Protein AF-A0A3B5Z1C9-F1 (afdb_monomer_lite)

Organism: Triticum aestivum (NCBI:txid4565)

Foldseek 3Di:
DDDDDDDDDDDDDDDDDDDDDDDDDDDDDDDDDDDDPDPPPPPPPPPPCPPLDPVVQLVVQVVCVVVVNHDPVSSVLSVVLSPAAAQAAEEEQACQQNPVVVSNLVRHDDPPLHHAYEYEHLDPVSLVNNLVVCVPVDDPSSVVSYDYDNDHSVCVVVPDDPPHDYDYD

InterPro domains:
  IPR010719 Methyltransferase MnmM-like [PTHR35276] (40-167)
  IPR029063 S-adenosyl-L-methionine-dependent methyltransferase superfamily [G3DSA:3.40.50.150] (66-168)
  IPR029063 S-adenosyl-L-methionine-dependent methyltransferase superfamily [SSF53335] (84-136)

Secondary structure (DSSP, 8-state):
-PPPP--PPP---------PPP--------PPPPP----------TT----S--HHHHHHHHHHHHTTSS-HHHHHHHHHHTT--TT-EEEES--TTSHHHHHHHHHH--SSS---EEEEES-HHHHHHHHHHHHHHS-HHHHHTEEEEES-GGGGGGTS-TTS-EEE-

Radius of gyration: 28.14 Å; chains: 1; bounding box: 65×80×55 Å

Sequence (169 aa):
MPPPSLLRPPLSRLLRRSQTPSPLRRTPSFTPSPPLVQPKRRHLSAAQLADPLSAAGVEEAVVGFVTGKRKATEVAHAVWGSIVQKGDTVVDATCGNGNDTLALLKMVADESVRGPVYGLDIQDSAIDSTSAFLKMAVDSHERELVKLFCICDSRMEDIIPKDSPVRRR

pLDDT: mean 76.65, std 22.15, range [34.41, 98.44]

Structure (mmCIF, N/CA/C/O backbone):
data_AF-A0A3B5Z1C9-F1
#
_entry.id   AF-A0A3B5Z1C9-F1
#
loop_
_atom_site.group_PDB
_atom_site.id
_atom_site.type_symbol
_atom_site.label_atom_id
_atom_site.label_alt_id
_atom_site.label_comp_id
_atom_site.label_asym_id
_atom_site.label_entity_id
_atom_site.label_seq_id
_atom_site.pdbx_PDB_ins_code
_atom_site.Cartn_x
_atom_site.Cartn_y
_atom_site.Cartn_z
_atom_site.occupancy
_atom_site.B_iso_or_equiv
_atom_site.auth_seq_id
_atom_site.auth_comp_id
_atom_site.auth_asym_id
_atom_site.auth_atom_id
_atom_site.pdbx_PDB_model_num
ATOM 1 N N . MET A 1 1 ? 43.578 -12.326 -36.094 1.00 48.34 1 MET A N 1
ATOM 2 C CA . MET A 1 1 ? 43.074 -13.682 -35.789 1.00 48.34 1 MET A CA 1
ATOM 3 C C . MET A 1 1 ? 41.577 -13.589 -35.534 1.00 48.34 1 MET A C 1
ATOM 5 O O . MET A 1 1 ? 41.210 -12.792 -34.680 1.00 48.34 1 MET A O 1
ATOM 9 N N . PRO A 1 2 ? 40.718 -14.299 -36.283 1.00 59.12 2 PRO A N 1
ATOM 10 C CA . PRO A 1 2 ? 39.291 -14.372 -35.973 1.00 59.12 2 PRO A CA 1
ATOM 11 C C . PRO A 1 2 ? 39.032 -15.418 -34.867 1.00 59.12 2 PRO A C 1
ATOM 13 O O . PRO A 1 2 ? 39.833 -16.345 -34.723 1.00 59.12 2 PRO A O 1
ATOM 16 N N . PRO A 1 3 ? 37.944 -15.304 -34.083 1.00 64.88 3 PRO A N 1
ATOM 17 C CA . PRO A 1 3 ? 37.565 -16.330 -33.114 1.00 64.88 3 PRO A CA 1
ATOM 18 C C . PRO A 1 3 ? 36.970 -17.564 -33.823 1.00 64.88 3 PRO A C 1
ATOM 20 O O . PRO A 1 3 ? 36.301 -17.412 -34.851 1.00 64.88 3 PRO A O 1
ATOM 23 N N . PRO A 1 4 ? 37.183 -18.790 -33.306 1.00 58.31 4 PRO A N 1
ATOM 24 C CA . PRO A 1 4 ? 36.645 -19.994 -33.918 1.00 58.31 4 PRO A CA 1
ATOM 25 C C . PRO A 1 4 ? 35.140 -20.145 -33.666 1.00 58.31 4 PRO A C 1
ATOM 27 O O . PRO A 1 4 ? 34.595 -19.785 -32.624 1.00 58.31 4 PRO A O 1
ATOM 30 N N . SER A 1 5 ? 34.489 -20.684 -34.689 1.00 53.44 5 SER A N 1
ATOM 31 C CA . SER A 1 5 ? 33.053 -20.833 -34.875 1.00 53.44 5 SER A CA 1
ATOM 32 C C . SER A 1 5 ? 32.437 -21.978 -34.057 1.00 53.44 5 SER A C 1
ATOM 34 O O . SER A 1 5 ? 33.007 -23.057 -33.940 1.00 53.44 5 SER A O 1
ATOM 36 N N . LEU A 1 6 ? 31.229 -21.705 -33.555 1.00 54.22 6 LEU A N 1
ATOM 37 C CA . LEU A 1 6 ? 30.085 -22.584 -33.262 1.00 54.22 6 LEU A CA 1
ATOM 38 C C . LEU A 1 6 ? 30.270 -24.107 -33.433 1.00 54.22 6 LEU A C 1
ATOM 40 O O . LEU A 1 6 ? 30.347 -24.608 -34.553 1.00 54.22 6 LEU A O 1
ATOM 44 N N . LEU A 1 7 ? 30.106 -24.849 -32.332 1.00 48.66 7 LEU A N 1
ATOM 45 C CA . LEU A 1 7 ? 29.765 -26.274 -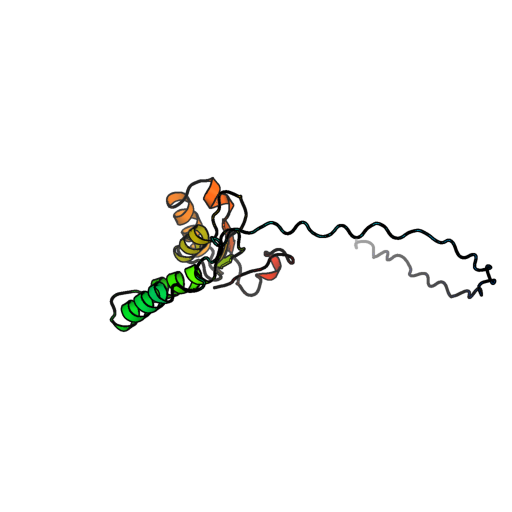32.356 1.00 48.66 7 LEU A CA 1
ATOM 46 C C . LEU A 1 7 ? 28.386 -26.483 -31.702 1.00 48.66 7 LEU A C 1
ATOM 48 O O . LEU A 1 7 ? 28.237 -26.426 -30.484 1.00 48.66 7 LEU A O 1
ATOM 52 N N . ARG A 1 8 ? 27.355 -26.692 -32.530 1.00 53.16 8 ARG A N 1
ATOM 53 C CA . ARG A 1 8 ? 26.048 -27.224 -32.106 1.00 53.16 8 ARG A CA 1
ATOM 54 C C . ARG A 1 8 ? 26.120 -28.758 -32.080 1.00 53.16 8 ARG A C 1
ATOM 56 O O . ARG A 1 8 ? 26.653 -29.325 -33.033 1.00 53.16 8 ARG A O 1
ATOM 63 N N . PRO A 1 9 ? 25.546 -29.449 -31.081 1.00 55.03 9 PRO A N 1
ATOM 64 C CA . PRO A 1 9 ? 25.390 -30.899 -31.140 1.00 55.03 9 PRO A CA 1
ATOM 65 C C . PRO A 1 9 ? 24.202 -31.308 -32.041 1.00 55.03 9 PRO A C 1
ATOM 67 O O . PRO A 1 9 ? 23.265 -30.521 -32.220 1.00 55.03 9 PRO A O 1
ATOM 70 N N . PRO A 1 10 ? 24.222 -32.520 -32.632 1.00 53.34 10 PRO A N 1
ATOM 71 C CA . PRO A 1 10 ? 23.223 -32.950 -33.603 1.00 53.34 10 PRO A CA 1
ATOM 72 C C . PRO A 1 10 ? 21.954 -33.513 -32.945 1.00 53.34 10 PRO A C 1
ATOM 74 O O . PRO A 1 10 ? 21.997 -34.237 -31.953 1.00 53.34 10 PRO A O 1
ATOM 77 N N . LEU A 1 11 ? 20.815 -33.220 -33.577 1.00 51.12 11 LEU A N 1
ATOM 78 C CA . LEU A 1 11 ? 19.522 -33.871 -33.372 1.00 51.12 11 LEU A CA 1
ATOM 79 C C . LEU A 1 11 ? 19.543 -35.272 -34.001 1.00 51.12 11 LEU A C 1
ATOM 81 O O . LEU A 1 11 ? 19.503 -35.394 -35.226 1.00 51.12 11 LEU A O 1
ATOM 85 N N . SER A 1 12 ? 19.539 -36.331 -33.192 1.00 44.94 12 SER A N 1
ATOM 86 C CA . SER A 1 12 ? 19.248 -37.686 -33.667 1.00 44.94 12 SER A CA 1
ATOM 87 C C . SER A 1 12 ? 17.768 -38.022 -33.461 1.00 44.94 12 SER A C 1
ATOM 89 O O . SER A 1 12 ? 17.280 -38.288 -32.365 1.00 44.94 12 SER A O 1
ATOM 91 N N . ARG A 1 13 ? 17.038 -38.018 -34.580 1.00 44.78 13 ARG A N 1
ATOM 92 C CA . ARG A 1 13 ? 15.772 -38.737 -34.752 1.00 44.78 13 ARG A CA 1
ATOM 93 C C . ARG A 1 13 ? 16.041 -40.237 -34.635 1.00 44.78 13 ARG A C 1
ATOM 95 O O . ARG A 1 13 ? 16.854 -40.751 -35.397 1.00 44.78 13 ARG A O 1
ATOM 102 N N . LEU A 1 14 ? 15.290 -40.950 -33.798 1.00 48.69 14 LEU A N 1
ATOM 103 C CA . LEU A 1 14 ? 15.128 -42.399 -33.929 1.00 48.69 14 LEU A CA 1
ATOM 104 C C . LEU A 1 14 ? 13.644 -42.771 -33.916 1.00 48.69 14 LEU A C 1
ATOM 106 O O . LEU A 1 14 ? 12.893 -42.495 -32.983 1.00 48.69 14 LEU A O 1
ATOM 110 N N . LEU A 1 15 ? 13.250 -43.356 -35.044 1.00 45.19 15 LEU A N 1
ATOM 111 C CA . LEU A 1 15 ? 11.949 -43.909 -35.376 1.00 45.19 15 LEU A CA 1
ATOM 112 C C . LEU A 1 15 ? 11.577 -45.088 -34.462 1.00 45.19 15 LEU A C 1
ATOM 114 O O . LEU A 1 15 ? 12.334 -46.040 -34.303 1.00 45.19 15 LEU A O 1
ATOM 118 N N . ARG A 1 16 ? 10.340 -45.029 -33.964 1.00 45.66 16 ARG A N 1
ATOM 119 C CA . ARG A 1 16 ? 9.295 -46.069 -33.997 1.00 45.66 16 ARG A CA 1
ATOM 120 C C . ARG A 1 16 ? 9.762 -47.529 -34.173 1.00 45.66 16 ARG A C 1
ATOM 122 O O . ARG A 1 16 ? 10.116 -47.954 -35.269 1.00 45.66 16 ARG A O 1
ATOM 129 N N . ARG A 1 17 ? 9.515 -48.352 -33.150 1.00 40.00 17 ARG A N 1
ATOM 130 C CA . ARG A 1 17 ? 9.139 -49.762 -33.335 1.00 40.00 17 ARG A CA 1
ATOM 131 C C . ARG A 1 17 ? 7.972 -50.106 -32.415 1.00 40.00 17 ARG A C 1
ATOM 133 O O . ARG A 1 17 ? 8.082 -50.075 -31.197 1.00 40.00 17 ARG A O 1
ATOM 140 N N . SER A 1 18 ? 6.841 -50.385 -33.047 1.00 40.09 18 SER A N 1
ATOM 141 C CA . SER A 1 18 ? 5.644 -50.983 -32.472 1.00 40.09 18 SER A CA 1
ATOM 142 C C . SER A 1 18 ? 5.935 -52.410 -32.011 1.00 40.09 18 SER A C 1
ATOM 144 O O . SER A 1 18 ? 6.367 -53.230 -32.820 1.00 40.09 18 SER A O 1
ATOM 146 N N . GLN A 1 19 ? 5.649 -52.713 -30.747 1.00 44.31 19 GLN A N 1
ATOM 147 C CA . GLN A 1 19 ? 5.462 -54.082 -30.276 1.00 44.31 19 GLN A CA 1
ATOM 148 C C . GLN A 1 19 ? 4.111 -54.167 -29.568 1.00 44.31 19 GLN A C 1
ATOM 150 O O . GLN A 1 19 ? 3.787 -53.367 -28.694 1.00 44.31 19 GLN A O 1
ATOM 155 N N . THR A 1 20 ? 3.299 -55.100 -30.043 1.00 47.59 20 THR A N 1
ATOM 156 C CA . THR A 1 20 ? 1.969 -55.455 -29.550 1.00 47.59 20 THR A CA 1
ATOM 157 C C . THR A 1 20 ? 2.070 -56.184 -28.204 1.00 47.59 20 THR A C 1
ATOM 159 O O . THR A 1 20 ? 2.942 -57.044 -28.074 1.00 47.59 20 THR A O 1
ATOM 162 N N . PRO A 1 21 ? 1.196 -55.913 -27.220 1.00 45.16 21 PRO A N 1
ATOM 163 C CA . PRO A 1 21 ? 1.228 -56.602 -25.932 1.00 45.16 21 PRO A CA 1
ATOM 164 C C . PRO A 1 21 ? 0.516 -57.968 -25.971 1.00 45.16 21 PRO A C 1
ATOM 166 O O . PRO A 1 21 ? -0.561 -58.109 -26.548 1.00 45.16 21 PRO A O 1
ATOM 169 N N . SER A 1 22 ? 1.114 -58.961 -25.309 1.00 49.78 22 SER A N 1
ATOM 170 C CA . SER A 1 22 ? 0.535 -60.285 -25.026 1.00 49.78 22 SER A CA 1
ATOM 171 C C . SER A 1 22 ? -0.526 -60.221 -23.908 1.00 49.78 22 SER A C 1
ATOM 173 O O . SER A 1 22 ? -0.429 -59.359 -23.030 1.00 49.78 22 SER A O 1
ATOM 175 N N . PRO A 1 23 ? -1.523 -61.130 -23.873 1.00 47.12 23 PRO A N 1
ATOM 176 C CA . PRO A 1 23 ? -2.637 -61.044 -22.936 1.00 47.12 23 PRO A CA 1
ATOM 177 C C . PRO A 1 23 ? -2.260 -61.660 -21.582 1.00 47.12 23 PRO A C 1
ATOM 179 O O . PRO A 1 23 ? -2.156 -62.879 -21.445 1.00 47.12 23 PRO A O 1
ATOM 182 N N . LEU A 1 24 ? -2.084 -60.827 -20.554 1.00 49.44 24 LEU A N 1
ATOM 183 C CA . LEU A 1 24 ? -1.929 -61.294 -19.176 1.00 49.44 24 LEU A CA 1
ATOM 184 C C . LEU A 1 24 ? -3.288 -61.345 -18.463 1.00 49.44 24 LEU A C 1
ATOM 186 O O . LEU A 1 24 ? -3.932 -60.343 -18.161 1.00 49.44 24 LEU A O 1
ATOM 190 N N . ARG A 1 25 ? -3.695 -62.595 -18.251 1.00 44.62 25 ARG A N 1
ATOM 191 C CA . ARG A 1 25 ? -4.721 -63.154 -17.366 1.00 44.62 25 ARG A CA 1
ATOM 192 C C . ARG A 1 25 ? -5.069 -62.252 -16.165 1.00 44.62 25 ARG A C 1
ATOM 194 O O . ARG A 1 25 ? -4.254 -62.051 -15.271 1.00 44.62 25 ARG A O 1
ATOM 201 N N . ARG A 1 26 ? -6.314 -61.764 -16.121 1.00 43.88 26 ARG A N 1
ATOM 202 C CA . ARG A 1 26 ? -6.900 -61.073 -14.960 1.00 43.88 26 ARG A CA 1
ATOM 203 C C . ARG A 1 26 ? -7.135 -62.067 -13.820 1.00 43.88 26 ARG A C 1
ATOM 205 O O . ARG A 1 26 ? -7.958 -62.968 -13.954 1.00 43.88 26 ARG A O 1
ATOM 212 N N . THR A 1 27 ? -6.468 -61.866 -12.691 1.00 48.19 27 THR A N 1
ATOM 213 C CA . THR A 1 27 ? -6.865 -62.420 -11.388 1.00 48.19 27 THR A CA 1
ATOM 214 C C . THR A 1 27 ? -7.504 -61.300 -10.562 1.00 48.19 27 THR A C 1
ATOM 216 O O . THR A 1 27 ? -6.897 -60.233 -10.461 1.00 48.19 27 THR A O 1
ATOM 219 N N . PRO A 1 28 ? -8.699 -61.482 -9.972 1.00 41.94 28 PRO A N 1
ATOM 220 C CA . PRO A 1 28 ? -9.306 -60.457 -9.135 1.00 41.94 28 PRO A CA 1
ATOM 221 C C . PRO A 1 28 ? -8.646 -60.489 -7.752 1.00 41.94 28 PRO A C 1
ATOM 223 O O . PRO A 1 28 ? -8.978 -61.321 -6.913 1.00 41.94 28 PRO A O 1
ATOM 226 N N . SER A 1 29 ? -7.694 -59.592 -7.505 1.00 43.03 29 SER A N 1
ATOM 227 C CA . SER A 1 29 ? -7.237 -59.312 -6.145 1.00 43.03 29 SER A CA 1
ATOM 228 C C . SER A 1 29 ? -8.221 -58.339 -5.499 1.00 43.03 29 SER A C 1
ATOM 230 O O . SER A 1 29 ? -8.178 -57.135 -5.753 1.00 43.03 29 SER A O 1
ATOM 232 N N . PHE A 1 30 ? -9.132 -58.872 -4.686 1.00 48.72 30 PHE A N 1
ATOM 233 C CA . PHE A 1 30 ? -9.918 -58.091 -3.736 1.00 48.72 30 PHE A CA 1
ATOM 234 C C . PHE A 1 30 ? -8.967 -57.461 -2.713 1.00 48.72 30 PHE A C 1
ATOM 236 O O . PHE A 1 30 ? -8.486 -58.130 -1.802 1.00 48.72 30 PHE A O 1
ATOM 243 N N . THR A 1 31 ? -8.685 -56.171 -2.862 1.00 49.06 31 THR A N 1
ATOM 244 C CA . THR A 1 31 ? -8.112 -55.355 -1.790 1.00 49.06 31 THR A CA 1
ATOM 245 C C . THR A 1 31 ? -9.266 -54.700 -1.031 1.00 49.06 31 THR A C 1
ATOM 247 O O . THR A 1 31 ? -10.055 -53.997 -1.669 1.00 49.06 31 THR A O 1
ATOM 250 N N . PRO A 1 32 ? -9.414 -54.897 0.291 1.00 46.03 32 PRO A N 1
ATOM 251 C CA . PRO A 1 32 ? -10.409 -54.154 1.051 1.00 46.03 32 PRO A CA 1
ATOM 252 C C . PRO A 1 32 ? -10.057 -52.662 1.019 1.00 46.03 32 PRO A C 1
ATOM 254 O O . PRO A 1 32 ? -8.907 -52.275 1.231 1.00 46.03 32 PRO A O 1
ATOM 257 N N . SER A 1 33 ? -11.047 -51.826 0.711 1.00 48.75 33 SER A N 1
ATOM 258 C CA . SER A 1 33 ? -10.929 -50.370 0.774 1.00 48.75 33 SER A CA 1
ATOM 259 C C . SER A 1 33 ? -10.524 -49.930 2.189 1.00 48.75 33 SER A C 1
ATOM 261 O O . SER A 1 33 ? -11.016 -50.514 3.159 1.00 48.75 33 SER A O 1
ATOM 263 N N . PRO A 1 34 ? -9.665 -48.907 2.350 1.00 55.50 34 PRO A N 1
ATOM 264 C CA . PRO A 1 34 ? -9.404 -48.348 3.670 1.00 55.50 34 PRO A CA 1
ATOM 265 C C . PRO A 1 34 ? -10.707 -47.760 4.240 1.00 55.50 34 PRO A C 1
ATOM 267 O O . PRO A 1 34 ? -11.533 -47.256 3.469 1.00 55.50 34 PRO A O 1
ATOM 270 N N . PRO A 1 35 ? -10.930 -47.816 5.566 1.00 46.75 35 PRO A N 1
ATOM 271 C CA . PRO A 1 35 ? -12.131 -47.252 6.158 1.00 46.75 35 PRO A CA 1
ATOM 272 C C . PRO A 1 35 ? -12.173 -45.749 5.881 1.00 46.75 35 PRO A C 1
ATOM 274 O O . PRO A 1 35 ? -11.183 -45.038 6.070 1.00 46.75 35 PRO A O 1
ATOM 277 N N . LEU A 1 36 ? -13.336 -45.275 5.432 1.00 45.22 36 LEU A N 1
ATOM 278 C CA . LEU A 1 36 ? -13.645 -43.857 5.310 1.00 45.22 36 LEU A CA 1
ATOM 279 C C . LEU A 1 36 ? -13.476 -43.227 6.702 1.00 45.22 36 LEU A C 1
ATOM 281 O O . LEU A 1 36 ? -14.330 -43.386 7.576 1.00 45.22 36 LEU A O 1
ATOM 285 N N . VAL A 1 37 ? -12.358 -42.541 6.936 1.00 41.44 37 VAL A N 1
ATOM 286 C CA . VAL A 1 37 ? -12.198 -41.706 8.125 1.00 41.44 37 VAL A CA 1
ATOM 287 C C . VAL A 1 37 ? -13.181 -40.557 7.959 1.00 41.44 37 VAL A C 1
ATOM 289 O O . VAL A 1 37 ? -12.959 -39.640 7.171 1.00 41.44 37 VAL A O 1
ATOM 292 N N . GLN A 1 38 ? -14.311 -40.640 8.660 1.00 46.56 38 GLN A N 1
ATOM 293 C CA . GLN A 1 38 ? -15.250 -39.532 8.736 1.00 46.56 38 GLN A CA 1
ATOM 294 C C . GLN A 1 38 ? -14.495 -38.321 9.297 1.00 46.56 38 GLN A C 1
ATOM 296 O O . GLN A 1 38 ? -13.838 -38.451 10.338 1.00 46.56 38 GLN A O 1
ATOM 301 N N . PRO A 1 39 ? -14.554 -37.147 8.648 1.00 37.09 39 PRO A N 1
ATOM 302 C CA . PRO A 1 39 ? -13.966 -35.958 9.227 1.00 37.09 39 PRO A CA 1
ATOM 303 C C . PRO A 1 39 ? -14.685 -35.712 10.552 1.00 37.09 39 PRO A C 1
ATOM 305 O O . PRO A 1 39 ? -15.905 -35.537 10.584 1.00 37.09 39 PRO A O 1
ATOM 308 N N . LYS A 1 40 ? -13.935 -35.743 11.662 1.00 40.59 40 LYS A N 1
ATOM 309 C CA . LYS A 1 40 ? -14.435 -35.303 12.965 1.00 40.59 40 LYS A CA 1
ATOM 310 C C . LYS A 1 40 ? -15.022 -33.913 12.751 1.00 40.59 40 LYS A C 1
ATOM 312 O O . LYS A 1 40 ? -14.275 -32.967 12.505 1.00 40.59 40 LYS A O 1
ATOM 317 N N . ARG A 1 41 ? -16.353 -33.802 12.827 1.00 42.62 41 ARG A N 1
ATOM 318 C CA . ARG A 1 41 ? -17.056 -32.528 12.966 1.00 42.62 41 ARG A CA 1
ATOM 319 C C . ARG A 1 41 ? -16.441 -31.836 14.175 1.00 42.62 41 ARG A C 1
ATOM 321 O O . ARG A 1 41 ? -16.761 -32.159 15.315 1.00 42.62 41 ARG A O 1
ATOM 328 N N . ARG A 1 42 ? -15.504 -30.920 13.928 1.00 41.75 42 ARG A N 1
ATOM 329 C CA . ARG A 1 42 ? -15.113 -29.940 14.931 1.00 41.75 42 ARG A CA 1
ATOM 330 C C . ARG A 1 42 ? -16.385 -29.138 15.151 1.00 41.75 42 ARG A C 1
ATOM 332 O O . ARG A 1 42 ? -16.860 -28.486 14.225 1.00 41.75 42 ARG A O 1
ATOM 339 N N . HIS A 1 43 ? -16.982 -29.285 16.329 1.00 37.81 43 HIS A N 1
ATOM 340 C CA . HIS A 1 43 ? -17.996 -28.361 16.803 1.00 37.81 43 HIS A CA 1
ATOM 341 C C . HIS A 1 43 ? -17.339 -26.981 16.828 1.00 37.81 43 HIS A C 1
ATOM 343 O O . HIS A 1 43 ? -16.622 -26.637 17.764 1.00 37.81 43 HIS A O 1
ATOM 349 N N . LEU A 1 44 ? -17.511 -26.233 15.740 1.00 39.06 44 LEU A N 1
ATOM 350 C CA . LEU A 1 44 ? -17.281 -24.804 15.728 1.00 39.06 44 LEU A CA 1
ATOM 351 C C . LEU A 1 44 ? -18.399 -24.233 16.594 1.00 39.06 44 LEU A C 1
ATOM 353 O O . LEU A 1 44 ? -19.582 -24.350 16.271 1.00 39.06 44 LEU A O 1
ATOM 357 N N . SER A 1 45 ? -18.006 -23.732 17.760 1.00 34.41 45 SER A N 1
ATOM 358 C CA . SER A 1 45 ? -18.850 -22.892 18.598 1.00 34.41 45 SER A CA 1
ATOM 359 C C . SER A 1 45 ? -19.470 -2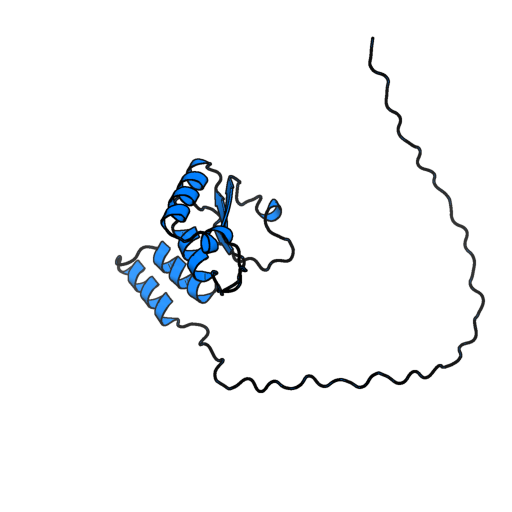1.792 17.733 1.00 34.41 45 SER A C 1
ATOM 361 O O . SER A 1 45 ? -18.803 -21.250 16.851 1.00 34.41 45 SER A O 1
ATOM 363 N N . ALA A 1 46 ? -20.725 -21.435 18.007 1.00 40.56 46 ALA A N 1
ATOM 364 C CA . ALA A 1 46 ? -21.494 -20.385 17.332 1.00 40.56 46 ALA A CA 1
ATOM 365 C C . ALA A 1 46 ? -20.899 -18.959 17.472 1.00 40.56 46 ALA A C 1
ATOM 367 O O . ALA A 1 46 ? -21.579 -17.976 17.206 1.00 40.56 46 ALA A O 1
ATOM 368 N N . ALA A 1 47 ? -19.635 -18.835 17.883 1.00 39.50 47 ALA A N 1
ATOM 369 C CA . ALA A 1 47 ? -18.917 -17.588 18.121 1.00 39.50 47 ALA A CA 1
ATOM 370 C C . ALA A 1 47 ? -18.049 -17.122 16.931 1.00 39.50 47 ALA A C 1
ATOM 372 O O . ALA A 1 47 ? -17.294 -16.168 17.073 1.00 39.50 47 ALA A O 1
ATOM 373 N N . GLN A 1 48 ? -18.127 -17.773 15.763 1.00 40.97 48 GLN A N 1
ATOM 374 C CA . GLN A 1 48 ? -17.376 -17.383 14.554 1.00 40.97 48 GLN A CA 1
ATOM 375 C C . GLN A 1 48 ? -18.276 -16.914 13.405 1.00 40.97 48 GLN A C 1
ATOM 377 O O . GLN A 1 48 ? -17.958 -17.104 12.234 1.00 40.97 48 GLN A O 1
ATOM 382 N N . LEU A 1 49 ? -19.387 -16.259 13.733 1.00 37.41 49 LEU A N 1
ATOM 383 C CA . LEU A 1 49 ? -19.968 -15.270 12.833 1.00 37.41 49 LEU A CA 1
ATOM 384 C C . LEU A 1 49 ? -19.335 -13.927 13.201 1.00 37.41 49 LEU A C 1
ATOM 386 O O . LEU A 1 49 ? -19.914 -13.131 13.931 1.00 37.41 49 LEU A O 1
ATOM 390 N N . ALA A 1 50 ? -18.092 -13.721 12.763 1.00 39.91 50 ALA A N 1
ATOM 391 C CA . ALA A 1 50 ? -17.604 -12.360 12.611 1.00 39.91 50 ALA A CA 1
ATOM 392 C C . ALA A 1 50 ? -18.469 -11.735 11.516 1.00 39.91 50 ALA A C 1
ATOM 394 O O . ALA A 1 50 ? -18.515 -12.270 10.409 1.00 39.91 50 ALA A O 1
ATOM 395 N N . ASP A 1 51 ? -19.200 -10.684 11.868 1.00 38.31 51 ASP A N 1
ATOM 396 C CA . ASP A 1 51 ? -20.072 -9.923 10.978 1.00 38.31 51 ASP A CA 1
ATOM 397 C C . ASP A 1 51 ? -19.302 -9.566 9.690 1.00 38.31 51 ASP A C 1
ATOM 399 O O . ASP A 1 51 ? -18.364 -8.760 9.739 1.00 38.31 51 ASP A O 1
ATOM 403 N N . PRO A 1 52 ? -19.607 -10.176 8.531 1.00 42.62 52 PRO A N 1
ATOM 404 C CA . PRO A 1 52 ? -19.054 -9.704 7.279 1.00 42.62 52 PRO A CA 1
ATOM 405 C C . PRO A 1 52 ? -19.841 -8.440 6.939 1.00 42.62 52 PRO A C 1
ATOM 407 O O . PRO A 1 52 ? -21.050 -8.519 6.771 1.00 42.62 52 PRO A O 1
ATOM 410 N N . LEU A 1 53 ? -19.163 -7.295 6.830 1.00 45.34 53 LEU A N 1
ATOM 411 C CA . LEU A 1 53 ? -19.749 -5.949 6.708 1.00 45.34 53 LEU A CA 1
ATOM 412 C C . LEU A 1 53 ? -20.305 -5.401 8.029 1.00 45.34 53 LEU A C 1
ATOM 414 O O . LEU A 1 53 ? -21.514 -5.320 8.227 1.00 45.34 53 LEU A O 1
ATOM 418 N N . SER A 1 54 ? -19.455 -4.761 8.827 1.00 57.50 54 SER A N 1
ATOM 419 C CA . SER A 1 54 ? -19.941 -3.521 9.440 1.00 57.50 54 SER A CA 1
ATOM 420 C C . SER A 1 54 ? -19.945 -2.444 8.354 1.00 57.50 54 SER A C 1
ATOM 422 O O . SER A 1 54 ? -19.021 -1.637 8.244 1.00 57.50 54 SER A O 1
ATOM 424 N N . ALA A 1 55 ? -20.981 -2.457 7.507 1.00 61.31 55 ALA A N 1
ATOM 425 C CA . ALA A 1 55 ? -21.234 -1.406 6.521 1.00 61.31 55 ALA A CA 1
ATOM 426 C C . ALA A 1 55 ? -21.195 -0.013 7.177 1.00 61.31 55 ALA A C 1
ATOM 428 O O . ALA A 1 55 ? -20.780 0.952 6.551 1.00 61.31 55 ALA A O 1
ATOM 429 N N . ALA A 1 56 ? -21.512 0.072 8.475 1.00 63.28 56 ALA A N 1
ATOM 430 C CA . ALA A 1 56 ? -21.476 1.299 9.260 1.00 63.28 56 ALA A CA 1
ATOM 431 C C . ALA A 1 56 ? -20.133 2.052 9.192 1.00 63.28 56 ALA A C 1
ATOM 433 O O . ALA A 1 56 ? -20.144 3.277 9.108 1.00 63.28 56 ALA A O 1
ATOM 434 N N . GLY A 1 57 ? -18.988 1.355 9.189 1.00 81.56 57 GLY A N 1
ATOM 435 C CA . GLY A 1 57 ? -17.676 2.015 9.121 1.00 81.56 57 GLY A CA 1
ATOM 436 C C . GLY A 1 57 ? -17.372 2.618 7.746 1.00 81.56 57 GLY A C 1
ATOM 437 O O . GLY A 1 57 ? -16.802 3.705 7.645 1.00 81.56 57 GLY A O 1
ATOM 438 N N . VAL A 1 58 ? -17.791 1.934 6.679 1.00 89.38 58 VAL A N 1
ATOM 439 C CA . VAL A 1 58 ? -17.606 2.399 5.298 1.00 89.38 58 VAL A CA 1
ATOM 440 C C . VAL A 1 58 ? -18.585 3.528 4.976 1.00 89.38 58 VAL A C 1
ATOM 442 O O . VAL A 1 58 ? -18.165 4.558 4.457 1.00 89.38 58 VAL A O 1
ATOM 445 N N . GLU A 1 59 ? -19.860 3.381 5.343 1.00 91.56 59 GLU A N 1
ATOM 446 C CA . GLU A 1 59 ? -20.896 4.406 5.155 1.00 91.56 59 GLU A CA 1
ATOM 447 C C . GLU A 1 59 ? -20.514 5.720 5.846 1.00 91.56 59 GLU A C 1
ATOM 449 O O . GLU A 1 59 ? -20.583 6.792 5.247 1.00 91.56 59 GLU A O 1
ATOM 454 N N . GLU A 1 60 ? -20.025 5.654 7.087 1.00 92.12 60 GLU A N 1
ATOM 455 C CA . GLU A 1 60 ? -19.586 6.838 7.826 1.00 92.12 60 GLU A CA 1
ATOM 456 C C . GLU A 1 60 ? -18.373 7.513 7.164 1.00 92.12 60 GLU A C 1
ATOM 458 O O . GLU A 1 60 ? -18.329 8.742 7.061 1.00 92.12 60 GLU A O 1
ATOM 463 N N . ALA A 1 61 ? -17.433 6.732 6.620 1.00 90.81 61 ALA A N 1
ATOM 464 C CA . ALA A 1 61 ? -16.320 7.274 5.850 1.00 90.81 61 ALA A CA 1
ATOM 465 C C . ALA A 1 61 ? -16.780 7.961 4.555 1.00 90.81 61 ALA A C 1
ATOM 467 O O . ALA A 1 61 ? -16.332 9.074 4.265 1.00 90.81 61 ALA A O 1
ATOM 468 N N . VAL A 1 62 ? -17.698 7.342 3.806 1.00 94.62 62 VAL A N 1
ATOM 469 C CA . VAL A 1 62 ? -18.259 7.898 2.565 1.00 94.62 62 VAL A CA 1
ATOM 470 C C . VAL A 1 62 ? -19.022 9.192 2.845 1.00 94.62 62 VAL A C 1
ATOM 472 O O . VAL A 1 62 ? -18.781 10.199 2.177 1.00 94.62 62 VAL A O 1
ATOM 475 N N . VAL A 1 63 ? -19.884 9.216 3.866 1.00 95.00 63 VAL A N 1
ATOM 476 C CA . VAL A 1 63 ? -20.591 10.434 4.293 1.00 95.00 63 VAL A CA 1
ATOM 477 C C . VAL A 1 63 ? -19.594 11.516 4.708 1.00 95.00 63 VAL A C 1
ATOM 479 O O . VAL A 1 63 ? -19.737 12.679 4.319 1.00 95.00 63 VAL A O 1
ATOM 482 N N . GLY A 1 64 ? -18.547 11.150 5.450 1.00 94.56 64 GLY A N 1
ATOM 483 C CA . GLY A 1 64 ? -17.455 12.051 5.804 1.00 94.56 64 GLY A CA 1
ATOM 484 C C . GLY A 1 64 ? -16.785 12.672 4.577 1.00 94.56 64 GLY A C 1
ATOM 485 O O . GLY A 1 64 ? -16.559 13.879 4.554 1.00 94.56 64 GLY A O 1
ATOM 486 N N . PHE A 1 65 ? -16.525 11.891 3.530 1.00 95.25 65 PHE A N 1
ATOM 487 C CA . PHE A 1 65 ? -15.939 12.391 2.286 1.00 95.25 65 PHE A CA 1
ATOM 488 C C . PHE A 1 65 ? -16.887 13.319 1.516 1.00 95.25 65 PHE A C 1
ATOM 490 O O . PHE A 1 65 ? -16.494 14.429 1.161 1.00 95.25 65 PHE A O 1
ATOM 497 N N . VAL A 1 66 ? -18.152 12.924 1.326 1.00 96.25 66 VAL A N 1
ATOM 498 C CA . VAL A 1 66 ? -19.164 13.739 0.621 1.00 96.25 66 VAL A CA 1
ATOM 499 C C . VAL A 1 66 ? -19.410 15.071 1.334 1.00 96.25 66 VAL A C 1
ATOM 501 O O . VAL A 1 66 ? -19.617 16.097 0.691 1.00 96.25 66 VAL A O 1
ATOM 504 N N . THR A 1 67 ? -19.347 15.079 2.667 1.00 96.44 67 THR A N 1
ATOM 505 C CA . THR A 1 67 ? -19.494 16.296 3.482 1.00 96.44 67 THR A CA 1
ATOM 506 C C . THR A 1 67 ? -18.196 17.099 3.640 1.00 96.44 67 THR A C 1
ATOM 508 O O . THR A 1 67 ? -18.197 18.115 4.333 1.00 96.44 67 THR A O 1
ATOM 511 N N . GLY A 1 68 ? -17.090 16.670 3.018 1.00 94.12 68 GLY A N 1
ATOM 512 C CA . GLY A 1 68 ? -15.792 17.354 3.059 1.00 94.12 68 GLY A CA 1
ATOM 513 C C . GLY A 1 68 ? -15.020 17.209 4.376 1.00 94.12 68 GLY A C 1
ATOM 514 O O . GLY A 1 68 ? -14.052 17.930 4.604 1.00 94.12 68 GLY A O 1
ATOM 515 N N . LYS A 1 69 ? -15.435 16.294 5.257 1.00 95.12 69 LYS A N 1
ATOM 516 C CA . LYS A 1 69 ? -14.821 16.037 6.571 1.00 95.12 69 LYS A CA 1
ATOM 517 C C . LYS A 1 69 ? -13.716 14.979 6.542 1.00 95.12 69 LYS A C 1
ATOM 519 O O . LYS A 1 69 ? -12.966 14.888 7.508 1.00 95.12 69 LYS A O 1
ATOM 524 N N . ARG A 1 70 ? -13.627 14.177 5.478 1.00 93.06 70 ARG A N 1
ATOM 525 C CA . ARG A 1 70 ? -12.613 13.122 5.299 1.00 93.06 70 ARG A CA 1
ATOM 526 C C . ARG A 1 70 ? -11.993 13.163 3.915 1.00 93.06 70 ARG A C 1
ATOM 528 O O . ARG A 1 70 ? -12.605 13.652 2.967 1.00 93.06 70 ARG A O 1
ATOM 535 N N . LYS A 1 71 ? -10.785 12.615 3.789 1.00 94.31 71 LYS A N 1
ATOM 536 C CA . LYS A 1 71 ? -10.101 12.439 2.501 1.00 94.31 71 LYS A CA 1
ATOM 537 C C . LYS A 1 71 ? -10.561 11.163 1.794 1.00 94.31 71 LYS A C 1
ATOM 539 O O . LYS A 1 71 ? -10.949 10.190 2.432 1.00 94.31 71 LYS A O 1
ATOM 544 N N . ALA A 1 72 ? -10.420 11.130 0.468 1.00 93.75 72 ALA A N 1
ATOM 545 C CA . ALA A 1 72 ? -10.716 9.939 -0.337 1.00 93.75 72 ALA A CA 1
ATOM 546 C C . ALA A 1 72 ? -9.895 8.709 0.098 1.00 93.75 72 ALA A C 1
ATOM 548 O O . ALA A 1 72 ? -10.391 7.586 0.076 1.00 93.75 72 ALA A O 1
ATOM 549 N N . THR A 1 73 ? -8.654 8.923 0.543 1.00 92.00 73 THR A N 1
ATOM 550 C CA . THR A 1 73 ? -7.777 7.860 1.050 1.00 92.00 73 THR A CA 1
ATOM 551 C C . THR A 1 73 ? -8.350 7.182 2.290 1.00 92.00 73 THR A C 1
ATOM 553 O O . THR A 1 73 ? -8.269 5.967 2.401 1.00 92.00 73 THR A O 1
ATOM 556 N N . GLU A 1 74 ? -9.001 7.930 3.185 1.00 91.31 74 GLU A N 1
ATOM 557 C CA . GLU A 1 74 ? -9.625 7.364 4.389 1.00 91.31 74 GLU A CA 1
ATOM 558 C C . GLU A 1 74 ? -10.820 6.472 4.036 1.00 91.31 74 GLU A C 1
ATOM 560 O O . GLU A 1 74 ? -11.015 5.423 4.646 1.00 91.31 74 GLU A O 1
ATOM 565 N N . VAL A 1 75 ? -11.591 6.846 3.010 1.00 94.50 75 VAL A N 1
ATOM 566 C CA . VAL A 1 75 ? -12.664 5.993 2.476 1.00 94.50 75 VAL A CA 1
ATOM 567 C C . VAL A 1 75 ? -12.083 4.708 1.901 1.00 94.50 75 VAL A C 1
ATOM 569 O O . VAL A 1 75 ? -12.583 3.624 2.186 1.00 94.50 75 VAL A O 1
ATOM 572 N N . ALA A 1 76 ? -11.000 4.814 1.131 1.00 93.00 76 ALA A N 1
ATOM 573 C CA . ALA A 1 76 ? -10.336 3.652 0.561 1.00 93.00 76 ALA A CA 1
ATOM 574 C C . ALA A 1 76 ? -9.814 2.707 1.660 1.00 93.00 76 ALA A C 1
ATOM 576 O O . ALA A 1 76 ? -10.046 1.503 1.586 1.00 93.00 76 ALA A O 1
ATOM 577 N N . HIS A 1 77 ? -9.215 3.251 2.726 1.00 93.88 77 HIS A N 1
ATOM 578 C CA . HIS A 1 77 ? -8.754 2.476 3.885 1.00 93.88 77 HIS A CA 1
ATOM 579 C C . HIS A 1 77 ? -9.911 1.760 4.586 1.00 93.88 77 HIS A C 1
ATOM 581 O O . HIS A 1 77 ? -9.780 0.585 4.922 1.00 93.88 77 HIS A O 1
ATOM 587 N N . ALA A 1 78 ? -11.053 2.434 4.765 1.00 92.81 78 ALA A N 1
ATOM 588 C CA . ALA A 1 78 ? -12.246 1.826 5.353 1.00 92.81 78 ALA A CA 1
ATOM 589 C C . ALA A 1 78 ? -12.774 0.664 4.497 1.00 92.81 78 ALA A C 1
ATOM 591 O O . ALA A 1 78 ? -13.108 -0.397 5.025 1.00 92.81 78 ALA A O 1
ATOM 592 N N . VAL A 1 79 ? -12.797 0.834 3.171 1.00 92.94 79 VAL A N 1
ATOM 593 C CA . VAL A 1 79 ? -13.195 -0.228 2.241 1.00 92.94 79 VAL A CA 1
ATOM 594 C C . VAL A 1 79 ? -12.217 -1.401 2.308 1.00 92.94 79 VAL A C 1
ATOM 596 O O . VAL A 1 79 ? -12.657 -2.540 2.463 1.00 92.94 79 VAL A O 1
ATOM 599 N N . TRP A 1 80 ? -10.903 -1.165 2.253 1.00 94.00 80 TRP A N 1
ATOM 600 C CA . TRP A 1 80 ? -9.922 -2.253 2.326 1.00 94.00 80 TRP A CA 1
ATOM 601 C C . TRP A 1 80 ? -9.970 -2.989 3.656 1.00 94.00 80 TRP A C 1
ATOM 603 O O . TRP A 1 80 ? -9.883 -4.210 3.647 1.00 94.00 80 TRP A O 1
ATOM 613 N N . GLY A 1 81 ? -10.200 -2.292 4.770 1.00 90.62 81 GLY A N 1
ATOM 614 C CA . GLY A 1 81 ? -10.377 -2.919 6.081 1.00 90.62 81 GLY A CA 1
ATOM 615 C C . GLY A 1 81 ? -11.542 -3.916 6.139 1.00 90.62 81 GLY A C 1
ATOM 616 O O . GLY A 1 81 ? -11.543 -4.801 6.988 1.00 90.62 81 GLY A O 1
ATOM 617 N N . SER A 1 82 ? -12.511 -3.823 5.221 1.00 89.19 82 SER A N 1
ATOM 618 C CA . SER A 1 82 ? -13.601 -4.804 5.103 1.00 89.19 82 SER A CA 1
ATOM 619 C C . SER A 1 82 ? -13.267 -6.018 4.221 1.00 89.19 82 SER A C 1
ATOM 621 O O . SER A 1 82 ? -14.003 -7.004 4.228 1.00 89.19 82 SER A O 1
ATOM 623 N N . ILE A 1 83 ? -12.171 -5.959 3.455 1.00 90.69 83 ILE A N 1
ATOM 624 C CA . ILE A 1 83 ? -11.809 -6.940 2.416 1.00 90.69 83 ILE A CA 1
ATOM 625 C C . ILE A 1 83 ? -10.502 -7.669 2.752 1.00 90.69 83 ILE A C 1
ATOM 627 O O . ILE A 1 83 ? -10.397 -8.877 2.532 1.00 90.69 83 ILE A O 1
ATOM 631 N N . VAL A 1 84 ? -9.500 -6.928 3.220 1.00 91.75 84 VAL A N 1
ATOM 632 C CA . VAL A 1 84 ? -8.162 -7.413 3.558 1.00 91.75 84 VAL A CA 1
ATOM 633 C C . VAL A 1 84 ? -8.220 -8.127 4.898 1.00 91.75 84 VAL A C 1
ATOM 635 O O . VAL A 1 84 ? -8.733 -7.598 5.882 1.00 91.75 84 VAL A O 1
ATOM 638 N N . GLN A 1 85 ? -7.682 -9.338 4.930 1.00 90.31 85 GLN A N 1
ATOM 639 C CA . GLN A 1 85 ? -7.569 -10.151 6.127 1.00 90.31 85 GLN A CA 1
ATOM 640 C C . GLN A 1 85 ? -6.110 -10.255 6.560 1.00 90.31 85 GLN A C 1
ATOM 642 O O . GLN A 1 85 ? -5.177 -10.132 5.763 1.00 90.31 85 GLN A O 1
ATOM 647 N N . LYS A 1 86 ? -5.914 -10.526 7.849 1.00 91.19 86 LYS A N 1
ATOM 648 C CA . LYS A 1 86 ? -4.598 -10.849 8.393 1.00 91.19 86 LYS A CA 1
ATOM 649 C C . LYS A 1 86 ? -3.963 -12.011 7.630 1.00 91.19 86 LYS A C 1
ATOM 651 O O . LYS A 1 86 ? -4.622 -13.014 7.358 1.00 91.19 86 LYS A O 1
ATOM 656 N N . GLY A 1 87 ? -2.681 -11.876 7.305 1.00 90.62 87 GLY A N 1
ATOM 657 C CA . GLY A 1 87 ? -1.938 -12.858 6.521 1.00 90.62 87 GLY A CA 1
ATOM 658 C C . GLY A 1 87 ? -2.169 -12.799 5.006 1.00 90.62 87 GLY A C 1
ATOM 659 O O . GLY A 1 87 ? -1.519 -13.563 4.285 1.00 90.62 87 GLY A O 1
ATOM 660 N N . ASP A 1 88 ? -3.035 -11.911 4.501 1.00 91.56 88 ASP A N 1
ATOM 661 C CA . ASP A 1 88 ? -3.202 -11.711 3.060 1.00 91.56 88 ASP A CA 1
ATOM 662 C C . ASP A 1 88 ? -1.929 -11.149 2.418 1.00 91.56 88 ASP A C 1
ATOM 664 O O . ASP A 1 88 ? -1.208 -10.339 2.996 1.00 91.56 88 ASP A O 1
ATOM 668 N N . THR A 1 89 ? -1.669 -11.551 1.172 1.00 92.12 89 THR A N 1
ATOM 669 C CA . THR A 1 89 ? -0.662 -10.884 0.340 1.00 92.12 89 THR A CA 1
ATOM 670 C C . THR A 1 89 ? -1.305 -9.691 -0.355 1.00 92.12 89 THR A C 1
ATOM 672 O O . THR A 1 89 ? -2.254 -9.853 -1.130 1.00 92.12 89 THR A O 1
ATOM 675 N N . VAL A 1 90 ? -0.775 -8.498 -0.100 1.00 94.62 90 VAL A N 1
ATOM 676 C CA . VAL A 1 90 ? -1.314 -7.241 -0.635 1.00 94.62 90 VAL A CA 1
ATOM 677 C C . VAL A 1 90 ? -0.267 -6.482 -1.436 1.00 94.62 90 VAL A C 1
ATOM 679 O O . VAL A 1 90 ? 0.937 -6.627 -1.211 1.00 94.62 90 VAL A O 1
ATOM 682 N N . VAL A 1 91 ? -0.736 -5.677 -2.386 1.00 95.25 91 VAL A N 1
ATOM 683 C CA . VAL A 1 91 ? 0.115 -4.880 -3.272 1.00 95.25 91 VAL A CA 1
ATOM 684 C C . VAL A 1 91 ? -0.337 -3.427 -3.266 1.00 95.25 91 VAL A C 1
ATOM 686 O O . VAL A 1 91 ? -1.503 -3.155 -3.558 1.00 95.25 91 VAL A O 1
ATOM 689 N N . ASP A 1 92 ? 0.592 -2.520 -2.970 1.00 96.19 92 ASP A N 1
ATOM 690 C CA . ASP A 1 92 ? 0.464 -1.085 -3.223 1.00 96.19 92 ASP A CA 1
ATOM 691 C C . ASP A 1 92 ? 1.194 -0.766 -4.529 1.00 96.19 92 ASP A C 1
ATOM 693 O O . ASP A 1 92 ? 2.425 -0.796 -4.583 1.00 96.19 92 ASP A O 1
ATOM 697 N N . ALA A 1 93 ? 0.438 -0.540 -5.603 1.00 94.44 93 ALA A N 1
ATOM 698 C CA . ALA A 1 93 ? 0.986 -0.367 -6.947 1.00 94.44 93 ALA A CA 1
ATOM 699 C C . ALA A 1 93 ? 1.650 1.006 -7.179 1.00 94.44 93 ALA A 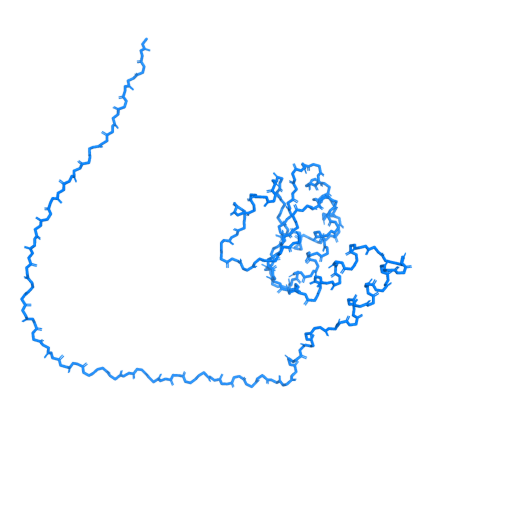C 1
ATOM 701 O O . ALA A 1 93 ? 2.337 1.182 -8.185 1.00 94.44 93 ALA A O 1
ATOM 702 N N . THR A 1 94 ? 1.440 1.965 -6.269 1.00 94.31 94 THR A N 1
ATOM 703 C CA . THR A 1 94 ? 2.002 3.324 -6.326 1.00 94.31 94 THR A CA 1
ATOM 704 C C . THR A 1 94 ? 2.327 3.807 -4.911 1.00 94.31 94 THR A C 1
ATOM 706 O O . THR A 1 94 ? 1.596 4.619 -4.333 1.00 94.31 94 THR A O 1
ATOM 709 N N . CYS A 1 95 ? 3.385 3.263 -4.308 1.00 96.06 95 CYS A N 1
ATOM 710 C CA . CYS A 1 95 ? 3.616 3.425 -2.874 1.00 96.06 95 CYS A CA 1
ATOM 711 C C . CYS A 1 95 ? 3.954 4.863 -2.452 1.00 96.06 95 CYS A C 1
ATOM 713 O O . CYS A 1 95 ? 3.663 5.245 -1.315 1.00 96.06 95 CYS A O 1
ATOM 715 N N . GLY A 1 96 ? 4.519 5.691 -3.343 1.00 95.94 96 GLY A N 1
ATOM 716 C CA . GLY A 1 96 ? 4.715 7.123 -3.100 1.00 95.94 96 GLY A CA 1
ATOM 717 C C . GLY A 1 96 ? 5.446 7.427 -1.784 1.00 95.94 96 GLY A C 1
ATOM 718 O O . GLY A 1 96 ? 6.616 7.105 -1.613 1.00 95.94 96 GLY A O 1
ATOM 719 N N . ASN A 1 97 ? 4.747 8.053 -0.832 1.00 97.31 97 ASN A N 1
ATOM 720 C CA . ASN A 1 97 ? 5.293 8.393 0.493 1.00 97.31 97 ASN A CA 1
ATOM 721 C C . ASN A 1 97 ? 5.065 7.310 1.567 1.00 97.31 97 ASN A C 1
ATOM 723 O O . ASN A 1 97 ? 5.427 7.513 2.723 1.00 97.31 97 ASN A O 1
ATOM 727 N N . GLY A 1 98 ? 4.425 6.191 1.227 1.00 96.75 98 GLY A N 1
ATOM 728 C CA . GLY A 1 98 ? 4.278 5.029 2.104 1.00 96.75 98 GLY A CA 1
ATOM 729 C C . GLY A 1 98 ? 3.095 5.044 3.075 1.00 96.75 98 GLY A C 1
ATOM 730 O O . GLY A 1 98 ? 2.985 4.129 3.888 1.00 96.75 98 GLY A O 1
ATOM 731 N N . ASN A 1 99 ? 2.199 6.037 3.014 1.00 96.75 99 ASN A N 1
ATOM 732 C CA . ASN A 1 99 ? 1.018 6.087 3.894 1.00 96.75 99 ASN A CA 1
ATOM 733 C C . ASN A 1 99 ? 0.079 4.897 3.667 1.00 96.75 99 ASN A C 1
ATOM 735 O O . ASN A 1 99 ? -0.400 4.284 4.619 1.00 96.75 99 ASN A O 1
ATOM 739 N N . ASP A 1 100 ? -0.171 4.569 2.402 1.00 96.62 100 ASP A N 1
ATOM 740 C CA . ASP A 1 100 ? -1.058 3.472 2.039 1.00 96.62 100 ASP A CA 1
ATOM 741 C C . ASP A 1 100 ? -0.378 2.114 2.250 1.00 96.62 100 ASP A C 1
ATOM 743 O O . ASP A 1 100 ? -0.993 1.225 2.835 1.00 96.62 100 ASP A O 1
ATOM 747 N N . THR A 1 101 ? 0.916 1.990 1.929 1.00 97.44 101 THR A N 1
ATOM 748 C CA . THR A 1 101 ? 1.755 0.851 2.339 1.00 97.44 101 THR A CA 1
ATOM 749 C C . THR A 1 101 ? 1.660 0.575 3.838 1.00 97.44 101 THR A C 1
ATOM 751 O O . THR A 1 101 ? 1.494 -0.575 4.239 1.00 97.44 101 THR A O 1
ATOM 754 N N . LEU A 1 102 ? 1.747 1.611 4.681 1.00 97.12 102 LEU A N 1
ATOM 755 C CA . LEU A 1 102 ? 1.625 1.463 6.131 1.00 97.12 102 LEU A CA 1
ATOM 756 C C . LEU A 1 102 ? 0.220 1.003 6.531 1.00 97.12 102 LEU A C 1
ATOM 758 O O . LEU A 1 102 ? 0.093 0.104 7.358 1.00 97.12 102 LEU A O 1
ATOM 762 N N . ALA A 1 103 ? -0.829 1.588 5.948 1.00 96.12 103 ALA A N 1
ATOM 763 C CA . ALA A 1 103 ? -2.203 1.176 6.223 1.00 96.12 103 ALA A CA 1
ATOM 764 C C . ALA A 1 103 ? -2.425 -0.302 5.867 1.00 96.12 103 ALA A C 1
ATOM 766 O O . ALA A 1 103 ? -2.934 -1.064 6.688 1.00 96.12 103 ALA A O 1
ATOM 767 N N . LEU A 1 104 ? -1.967 -0.726 4.687 1.00 96.25 104 LEU A N 1
ATOM 768 C CA . LEU A 1 104 ? -2.019 -2.116 4.238 1.00 96.25 104 LEU A CA 1
ATOM 769 C C . LEU A 1 104 ? -1.218 -3.041 5.158 1.00 96.25 104 LEU A C 1
ATOM 771 O O . LEU A 1 104 ? -1.732 -4.083 5.555 1.00 96.25 104 LEU A O 1
ATOM 775 N N . LEU A 1 105 ? -0.008 -2.639 5.562 1.00 95.75 105 LEU A N 1
ATOM 776 C CA . LEU A 1 105 ? 0.819 -3.384 6.512 1.00 95.75 105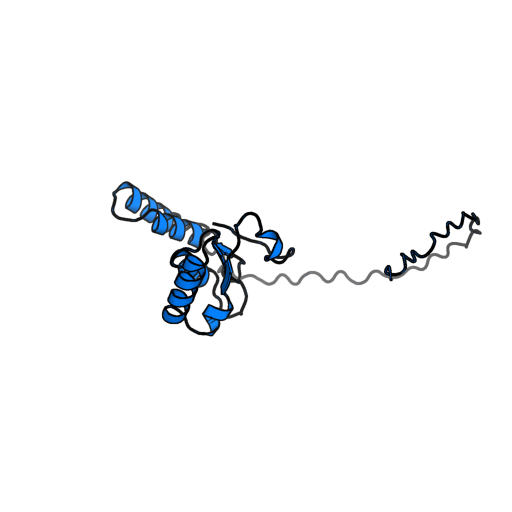 LEU A CA 1
ATOM 777 C C . LEU A 1 105 ? 0.083 -3.619 7.831 1.00 95.75 105 LEU A C 1
ATOM 779 O O . LEU A 1 105 ? 0.035 -4.749 8.303 1.00 95.75 105 LEU A O 1
ATOM 783 N N . LYS A 1 106 ? -0.546 -2.584 8.397 1.00 94.12 106 LYS A N 1
ATOM 784 C CA . LYS A 1 106 ? -1.310 -2.713 9.645 1.00 94.12 106 LYS A CA 1
ATOM 785 C C . LYS A 1 106 ? -2.546 -3.604 9.508 1.00 94.12 106 LYS A C 1
ATOM 787 O O . LYS A 1 106 ? -2.972 -4.182 10.504 1.00 94.12 106 LYS A O 1
ATOM 792 N N . MET A 1 107 ? -3.110 -3.736 8.306 1.00 93.44 107 MET A N 1
ATOM 793 C CA . MET A 1 107 ? -4.234 -4.643 8.043 1.00 93.44 107 MET A CA 1
ATOM 794 C C . MET A 1 107 ? -3.789 -6.107 7.917 1.00 93.44 107 MET A C 1
ATOM 796 O O . MET A 1 107 ? -4.482 -6.993 8.417 1.00 93.44 107 MET A O 1
ATOM 800 N N . VAL A 1 108 ? -2.656 -6.372 7.255 1.00 93.12 108 VAL A N 1
ATOM 801 C CA . VAL A 1 108 ? -2.190 -7.750 7.004 1.00 93.12 108 VAL A CA 1
ATOM 802 C C . VAL A 1 108 ? -1.322 -8.318 8.116 1.00 93.12 108 VAL A C 1
ATOM 804 O O . VAL A 1 108 ? -1.261 -9.541 8.248 1.00 93.12 108 VAL A O 1
ATOM 807 N N . ALA A 1 109 ? -0.670 -7.461 8.907 1.00 88.38 109 ALA A N 1
ATOM 808 C CA . ALA A 1 109 ? 0.214 -7.884 9.980 1.00 88.38 109 ALA A CA 1
ATOM 809 C C . ALA A 1 109 ? -0.529 -8.782 10.981 1.00 88.38 109 ALA A C 1
ATOM 811 O O . ALA A 1 109 ? -1.590 -8.446 11.519 1.00 88.38 109 ALA A O 1
ATOM 812 N N . ASP A 1 110 ? 0.067 -9.940 11.236 1.00 81.12 110 ASP A N 1
ATOM 813 C CA . ASP A 1 110 ? -0.372 -10.894 12.241 1.00 81.12 110 ASP A CA 1
ATOM 814 C C . ASP A 1 110 ? 0.827 -11.372 13.064 1.00 81.12 110 ASP A C 1
ATOM 816 O O . ASP A 1 110 ? 1.980 -11.126 12.710 1.00 81.12 110 ASP A O 1
ATOM 820 N N . GLU A 1 111 ? 0.569 -12.089 14.157 1.00 74.25 111 GLU A N 1
ATOM 821 C CA . GLU A 1 111 ? 1.633 -12.684 14.980 1.00 74.25 111 GLU A CA 1
ATOM 822 C C . GLU A 1 111 ? 2.436 -13.751 14.214 1.00 74.25 111 GLU A C 1
ATOM 824 O O . GLU A 1 111 ? 3.579 -14.057 14.546 1.00 74.25 111 GLU A O 1
ATOM 829 N N . SER A 1 112 ? 1.846 -14.316 13.159 1.00 67.62 112 SER A N 1
ATOM 830 C CA . SER A 1 112 ? 2.549 -15.160 12.198 1.00 67.62 112 SER A CA 1
ATOM 831 C C . SER A 1 112 ? 3.153 -14.282 11.102 1.00 67.62 112 SER A C 1
ATOM 833 O O . SER A 1 112 ? 2.403 -13.568 10.450 1.00 67.62 112 SER A O 1
ATOM 835 N N . VAL A 1 113 ? 4.467 -14.383 10.847 1.00 66.06 113 VAL A N 1
ATOM 836 C CA . VAL A 1 113 ? 5.216 -13.686 9.766 1.00 66.06 113 VAL A CA 1
ATOM 837 C C . VAL A 1 113 ? 4.733 -14.104 8.367 1.00 66.06 113 VAL A C 1
ATOM 839 O O . VAL A 1 113 ? 5.416 -14.787 7.604 1.00 66.06 113 VAL A O 1
ATOM 842 N N . ARG A 1 114 ? 3.485 -13.794 8.047 1.00 76.19 114 ARG A N 1
ATOM 843 C CA . ARG A 1 114 ? 2.766 -14.152 6.829 1.00 76.19 114 ARG A CA 1
ATOM 844 C C . ARG A 1 114 ? 1.953 -12.935 6.405 1.00 76.19 114 ARG A C 1
ATOM 846 O O . ARG A 1 114 ? 1.564 -12.130 7.239 1.00 76.19 114 ARG A O 1
ATOM 853 N N . GLY A 1 115 ? 1.704 -12.824 5.105 1.00 82.62 115 GLY A N 1
ATOM 854 C CA . GLY A 1 115 ? 1.023 -11.669 4.518 1.00 82.62 115 GLY A CA 1
ATOM 855 C C . GLY A 1 115 ? 1.970 -10.516 4.188 1.00 82.62 115 GLY A C 1
ATOM 856 O O . GLY A 1 115 ? 1.921 -9.477 4.838 1.00 82.62 115 GLY A O 1
ATOM 857 N N . PRO A 1 116 ? 2.884 -10.694 3.215 1.00 91.69 116 PRO A N 1
ATOM 858 C CA . PRO A 1 116 ? 3.764 -9.617 2.794 1.00 91.69 116 PRO A CA 1
ATOM 859 C C . PRO A 1 116 ? 2.995 -8.501 2.075 1.00 91.69 116 PRO A C 1
ATOM 861 O O . PRO A 1 116 ? 2.054 -8.758 1.317 1.00 91.69 116 PRO A O 1
ATOM 864 N N . VAL A 1 117 ? 3.479 -7.273 2.251 1.00 95.62 117 VAL A N 1
ATOM 865 C CA . VAL A 1 117 ? 3.078 -6.100 1.472 1.00 95.62 117 VAL A CA 1
ATOM 866 C C . VAL A 1 117 ? 4.121 -5.858 0.390 1.00 95.62 117 VAL A C 1
ATOM 868 O O . VAL A 1 117 ? 5.296 -5.640 0.688 1.00 95.62 117 VAL A O 1
ATOM 871 N N . TYR A 1 118 ? 3.700 -5.874 -0.869 1.00 96.12 118 TYR A N 1
ATOM 872 C CA . TYR A 1 118 ? 4.540 -5.480 -1.996 1.00 96.12 118 TYR A CA 1
ATOM 873 C C . TYR A 1 118 ? 4.268 -4.015 -2.330 1.00 96.12 118 TYR A C 1
ATOM 875 O O . TYR A 1 118 ? 3.171 -3.687 -2.770 1.00 96.12 118 TYR A O 1
ATOM 883 N N . GLY A 1 119 ? 5.245 -3.138 -2.107 1.00 97.06 119 GLY A N 1
ATOM 884 C CA . GLY A 1 119 ? 5.173 -1.738 -2.523 1.00 97.06 119 GLY A CA 1
ATOM 885 C C . GLY A 1 119 ? 5.920 -1.537 -3.835 1.00 97.06 119 GLY A C 1
ATOM 886 O O . GLY A 1 119 ? 7.093 -1.900 -3.944 1.00 97.06 119 GLY A O 1
ATOM 887 N N . LEU A 1 120 ? 5.235 -0.980 -4.825 1.00 96.94 120 LEU A N 1
ATOM 888 C CA . LEU A 1 120 ? 5.764 -0.709 -6.153 1.00 96.94 120 LEU A CA 1
ATOM 889 C C . LEU A 1 120 ? 5.677 0.776 -6.451 1.00 96.94 120 LEU A C 1
ATOM 891 O O . LEU A 1 120 ? 4.704 1.434 -6.091 1.00 96.94 120 LEU A O 1
ATOM 895 N N . ASP A 1 121 ? 6.689 1.282 -7.139 1.00 97.50 121 ASP A N 1
ATOM 896 C CA . ASP A 1 121 ? 6.644 2.594 -7.764 1.00 97.50 121 ASP A CA 1
ATOM 897 C C . ASP A 1 121 ? 7.663 2.643 -8.907 1.00 97.50 121 ASP 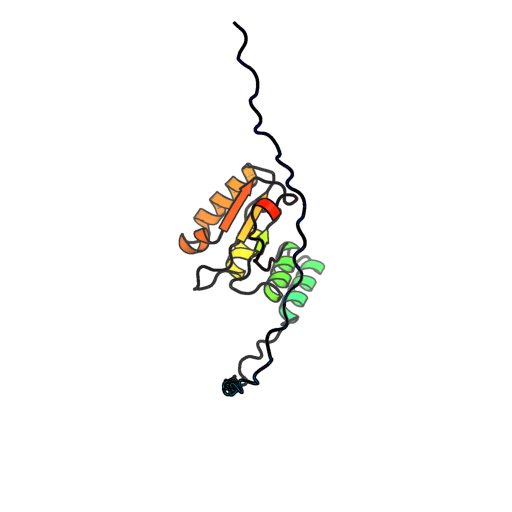A C 1
ATOM 899 O O . ASP A 1 121 ? 8.692 1.968 -8.862 1.00 97.50 121 ASP A O 1
ATOM 903 N N . ILE A 1 122 ? 7.395 3.444 -9.938 1.00 96.75 122 ILE A N 1
ATOM 904 C CA . ILE A 1 122 ? 8.346 3.667 -11.035 1.00 96.75 122 ILE A CA 1
ATOM 905 C C . ILE A 1 122 ? 9.455 4.651 -10.639 1.00 96.75 122 ILE A C 1
ATOM 907 O O . ILE A 1 122 ? 10.481 4.731 -11.313 1.00 96.75 122 ILE A O 1
ATOM 911 N N . GLN A 1 123 ? 9.244 5.432 -9.578 1.00 97.62 123 GLN A N 1
ATOM 912 C CA . GLN A 1 123 ? 10.173 6.458 -9.129 1.00 97.62 123 GLN A CA 1
ATOM 913 C C . GLN A 1 123 ? 11.023 5.947 -7.959 1.00 97.62 123 GLN A C 1
ATOM 915 O O . GLN A 1 123 ? 10.497 5.672 -6.881 1.00 97.62 123 GLN A O 1
ATOM 920 N N . ASP A 1 124 ? 12.351 5.935 -8.116 1.00 97.81 124 ASP A N 1
ATOM 921 C CA . ASP A 1 124 ? 13.280 5.578 -7.028 1.00 97.81 124 ASP A CA 1
ATOM 922 C C . ASP A 1 124 ? 13.047 6.429 -5.770 1.00 97.81 124 ASP A C 1
ATOM 924 O O . ASP A 1 124 ? 13.046 5.918 -4.651 1.00 97.81 124 ASP A O 1
ATOM 928 N N . SER A 1 125 ? 12.742 7.719 -5.947 1.00 98.25 125 SER A N 1
ATOM 929 C CA . SER A 1 125 ? 12.452 8.626 -4.833 1.00 98.25 125 SER A CA 1
ATOM 930 C C . SER A 1 125 ? 11.251 8.185 -3.994 1.00 98.25 125 SER A C 1
ATOM 932 O O . SER A 1 125 ? 11.256 8.392 -2.786 1.00 98.25 125 SER A O 1
ATOM 934 N N . ALA A 1 126 ? 10.228 7.576 -4.601 1.00 98.25 126 ALA A N 1
ATOM 935 C CA . ALA A 1 126 ? 9.072 7.060 -3.870 1.00 98.25 126 ALA A CA 1
ATOM 936 C C . ALA A 1 126 ? 9.444 5.819 -3.042 1.00 98.25 126 ALA A C 1
ATOM 938 O O . ALA A 1 126 ? 9.029 5.675 -1.889 1.00 98.25 126 ALA A O 1
ATOM 939 N N . ILE A 1 127 ? 10.297 4.951 -3.588 1.00 98.38 127 ILE A N 1
ATOM 940 C CA . ILE A 1 127 ? 10.831 3.798 -2.858 1.00 98.38 127 ILE A CA 1
ATOM 941 C C . ILE A 1 127 ? 11.663 4.256 -1.657 1.00 98.38 127 ILE A C 1
ATOM 943 O O . ILE A 1 127 ? 11.464 3.756 -0.545 1.00 98.38 127 ILE A O 1
ATOM 947 N N . ASP A 1 128 ? 12.530 5.249 -1.847 1.00 98.38 128 ASP A N 1
ATOM 948 C CA . ASP A 1 128 ? 13.338 5.830 -0.775 1.00 98.38 128 ASP A CA 1
ATOM 949 C C . ASP A 1 128 ? 12.470 6.489 0.303 1.00 98.38 128 ASP A C 1
ATOM 951 O O . ASP A 1 128 ? 12.646 6.212 1.495 1.00 98.38 128 ASP A O 1
ATOM 955 N N . SER A 1 129 ? 11.492 7.308 -0.098 1.00 98.38 129 SER A N 1
ATOM 956 C CA . SER A 1 129 ? 10.544 7.958 0.813 1.00 98.38 129 SER A CA 1
ATOM 957 C C . SER A 1 129 ? 9.736 6.940 1.615 1.00 98.38 129 SER A C 1
ATOM 959 O O . SER A 1 129 ? 9.660 7.047 2.841 1.00 98.38 129 SER A O 1
ATOM 961 N N . THR A 1 130 ? 9.192 5.916 0.955 1.00 98.44 130 THR A N 1
ATOM 962 C CA . THR A 1 130 ? 8.434 4.840 1.607 1.00 98.44 130 THR A CA 1
ATOM 963 C C . THR A 1 130 ? 9.317 4.053 2.580 1.00 98.44 130 THR A C 1
ATOM 965 O O . THR A 1 130 ? 8.923 3.814 3.721 1.00 98.44 130 THR A O 1
ATOM 968 N N . SER A 1 131 ? 10.541 3.697 2.177 1.00 98.25 131 SER A N 1
ATOM 969 C CA . SER A 1 131 ? 11.506 2.981 3.023 1.00 98.25 131 SER A CA 1
ATOM 970 C C . SER A 1 131 ? 11.887 3.786 4.267 1.00 98.25 131 SER A C 1
ATOM 972 O O . SER A 1 131 ? 11.892 3.252 5.379 1.00 98.25 131 SER A O 1
ATOM 974 N N . ALA A 1 132 ? 12.183 5.078 4.105 1.00 98.19 132 ALA A N 1
ATOM 975 C CA . ALA A 1 132 ? 12.514 5.971 5.210 1.00 98.19 132 ALA A CA 1
ATOM 976 C C . ALA A 1 132 ? 11.337 6.133 6.181 1.00 98.19 132 ALA A C 1
ATOM 978 O O . ALA A 1 132 ? 11.525 6.014 7.392 1.00 98.19 132 ALA A O 1
ATOM 979 N N . PHE A 1 133 ? 10.126 6.330 5.655 1.00 98.25 133 PHE A N 1
ATOM 980 C CA . PHE A 1 133 ? 8.914 6.448 6.458 1.00 98.25 133 PHE A CA 1
ATOM 981 C C . PHE A 1 133 ? 8.649 5.181 7.284 1.00 98.25 133 PHE A C 1
ATOM 983 O O . PHE A 1 133 ? 8.488 5.262 8.502 1.00 98.25 133 PHE A O 1
ATOM 990 N N . LEU A 1 134 ? 8.696 3.999 6.661 1.00 97.62 134 LEU A N 1
ATOM 991 C CA . LEU A 1 134 ? 8.459 2.726 7.351 1.00 97.62 134 LEU A CA 1
ATOM 992 C C . LEU A 1 134 ? 9.509 2.435 8.428 1.00 97.62 134 LEU A C 1
ATOM 994 O O . LEU A 1 134 ? 9.161 1.957 9.501 1.00 97.62 134 LEU A O 1
ATOM 998 N N . LYS A 1 135 ? 10.784 2.779 8.200 1.00 97.44 135 LYS A N 1
ATOM 999 C CA . LYS A 1 135 ? 11.834 2.642 9.228 1.00 97.44 135 LYS A CA 1
ATOM 1000 C C . LYS A 1 135 ? 11.530 3.423 10.509 1.00 97.44 135 LYS A C 1
ATOM 1002 O O . LYS A 1 135 ? 12.036 3.039 11.557 1.00 97.44 135 LYS A O 1
ATOM 1007 N N . MET A 1 136 ? 10.774 4.516 10.414 1.00 97.25 136 MET A N 1
ATOM 1008 C CA . MET A 1 136 ? 10.381 5.337 11.560 1.00 97.25 136 MET A CA 1
ATOM 1009 C C . MET A 1 136 ? 9.022 4.931 12.141 1.00 97.25 136 MET A C 1
ATOM 1011 O O . MET A 1 136 ? 8.800 5.108 13.335 1.00 97.25 136 MET A O 1
ATOM 1015 N N . ALA A 1 137 ? 8.109 4.433 11.305 1.00 96.69 137 ALA A N 1
ATOM 1016 C CA . ALA A 1 137 ? 6.719 4.184 11.679 1.00 96.69 137 ALA A CA 1
ATOM 1017 C C . ALA A 1 137 ? 6.466 2.805 12.308 1.00 96.69 137 ALA A C 1
ATOM 1019 O O . ALA A 1 137 ? 5.470 2.645 13.014 1.00 96.69 137 ALA A O 1
ATOM 1020 N N . VAL A 1 138 ? 7.318 1.810 12.034 1.00 95.25 138 VAL A N 1
ATOM 1021 C CA . VAL A 1 138 ? 7.115 0.418 12.470 1.00 95.25 138 VAL A CA 1
ATOM 1022 C C . VAL A 1 138 ? 8.384 -0.218 13.029 1.00 95.25 138 VAL A C 1
ATOM 1024 O O . VAL A 1 138 ? 9.497 0.255 12.788 1.00 95.25 138 VAL A O 1
ATOM 1027 N N . ASP A 1 139 ? 8.222 -1.302 13.787 1.00 93.50 139 ASP A N 1
ATOM 1028 C CA . ASP A 1 139 ? 9.350 -2.074 14.301 1.00 93.50 139 ASP A CA 1
ATOM 1029 C C . ASP A 1 139 ? 10.012 -2.950 13.216 1.00 93.50 139 ASP A C 1
ATOM 1031 O O . ASP A 1 139 ? 9.553 -3.064 12.075 1.00 93.50 139 ASP A O 1
ATOM 1035 N N . SER A 1 140 ? 11.146 -3.562 13.568 1.00 91.00 140 SER A N 1
ATOM 1036 C CA . SER A 1 140 ? 11.930 -4.378 12.635 1.00 91.00 140 SER A CA 1
ATOM 1037 C C . SER A 1 140 ? 11.165 -5.583 12.085 1.00 91.00 140 SER A C 1
ATOM 1039 O O . SER A 1 140 ? 11.393 -5.931 10.931 1.00 91.00 140 SER A O 1
ATOM 1041 N N . HIS A 1 141 ? 10.276 -6.194 12.871 1.00 89.31 141 HIS A N 1
ATOM 1042 C CA . HIS A 1 141 ? 9.526 -7.384 12.479 1.00 89.31 141 HIS A CA 1
ATOM 1043 C C . HIS A 1 141 ? 8.419 -7.030 11.482 1.00 89.31 141 HIS A C 1
ATOM 1045 O O . HIS A 1 141 ? 8.303 -7.656 10.432 1.00 89.31 141 HIS A O 1
ATOM 1051 N N . GLU A 1 142 ? 7.651 -5.973 11.751 1.00 91.31 142 GLU A N 1
ATOM 1052 C CA . GLU A 1 142 ? 6.661 -5.470 10.791 1.00 91.31 142 GLU A CA 1
ATOM 1053 C C . GLU A 1 142 ? 7.318 -5.033 9.474 1.00 91.31 142 GLU A C 1
ATOM 1055 O O . GLU A 1 142 ? 6.786 -5.270 8.390 1.00 91.31 142 GLU A O 1
ATOM 1060 N N . ARG A 1 143 ? 8.516 -4.444 9.542 1.00 92.88 143 ARG A N 1
ATOM 1061 C CA . ARG A 1 143 ? 9.262 -4.022 8.351 1.00 92.88 143 ARG A CA 1
ATOM 1062 C C . ARG A 1 143 ? 9.689 -5.195 7.462 1.00 92.88 143 ARG A C 1
ATOM 1064 O O . ARG A 1 143 ? 9.758 -5.017 6.250 1.00 92.88 143 ARG A O 1
ATOM 1071 N N . GLU A 1 144 ? 9.953 -6.377 8.021 1.00 92.38 144 GLU A N 1
ATOM 1072 C CA . GLU A 1 144 ? 10.304 -7.580 7.244 1.00 92.38 144 GLU A CA 1
ATOM 1073 C C . GLU A 1 144 ? 9.143 -8.095 6.377 1.00 92.38 144 GLU A C 1
ATOM 1075 O O . GLU A 1 144 ? 9.370 -8.800 5.390 1.00 92.38 144 GLU A O 1
ATOM 1080 N N . LEU A 1 145 ? 7.903 -7.704 6.692 1.00 93.81 145 LEU A N 1
ATOM 1081 C CA . LEU A 1 145 ? 6.733 -8.019 5.875 1.00 93.81 145 LEU A CA 1
ATOM 1082 C C . LEU A 1 145 ? 6.646 -7.153 4.611 1.00 93.81 145 LEU A C 1
ATOM 1084 O O . LEU A 1 145 ? 5.935 -7.524 3.678 1.00 93.81 145 LEU A O 1
ATOM 1088 N N . VAL A 1 146 ? 7.359 -6.025 4.539 1.00 95.81 146 VAL A N 1
ATOM 1089 C CA . VAL A 1 146 ? 7.290 -5.114 3.391 1.00 95.81 146 VAL A CA 1
ATOM 1090 C C . VAL A 1 146 ? 8.439 -5.362 2.422 1.00 95.81 146 VAL A C 1
ATOM 1092 O O . VAL A 1 146 ? 9.612 -5.342 2.791 1.00 95.81 146 VAL A O 1
ATOM 1095 N N . LYS A 1 147 ? 8.104 -5.531 1.143 1.00 95.81 147 LYS A N 1
ATOM 1096 C CA . LYS A 1 147 ? 9.066 -5.651 0.045 1.00 95.81 147 LYS A CA 1
ATOM 1097 C C . LYS A 1 147 ? 8.824 -4.534 -0.961 1.00 95.81 147 LYS A C 1
ATOM 1099 O O . LYS A 1 147 ? 7.752 -4.466 -1.556 1.00 95.81 147 LYS A O 1
ATOM 1104 N N . LEU A 1 148 ? 9.818 -3.667 -1.136 1.00 97.25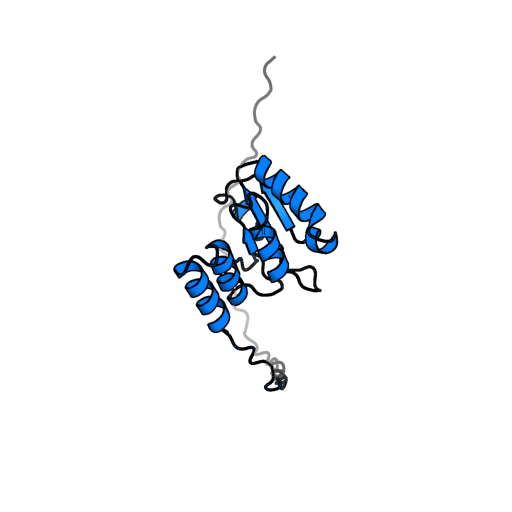 148 LEU A N 1
ATOM 1105 C CA . LEU A 1 148 ? 9.740 -2.515 -2.033 1.00 97.25 148 LEU A CA 1
ATOM 1106 C C . LEU A 1 148 ? 10.514 -2.774 -3.326 1.00 97.25 148 LEU A C 1
ATOM 1108 O O . LEU A 1 148 ? 11.647 -3.254 -3.274 1.00 97.25 148 LEU A O 1
ATOM 1112 N N . PHE A 1 149 ? 9.922 -2.428 -4.468 1.00 96.88 149 PHE A N 1
ATOM 1113 C CA . PHE A 1 149 ? 10.552 -2.572 -5.779 1.00 96.88 149 PHE A CA 1
ATOM 1114 C C . PHE A 1 149 ? 10.332 -1.321 -6.631 1.00 96.88 149 PHE A C 1
ATOM 1116 O O . PHE A 1 149 ? 9.194 -0.918 -6.864 1.00 96.88 149 PHE A O 1
ATOM 1123 N N . CYS A 1 150 ? 11.426 -0.752 -7.146 1.00 96.62 150 CYS A N 1
ATOM 1124 C CA . CYS A 1 150 ? 11.378 0.323 -8.137 1.00 96.62 150 CYS A CA 1
ATOM 1125 C C . CYS A 1 150 ? 11.087 -0.264 -9.528 1.00 96.62 150 CYS A C 1
ATOM 1127 O O . CYS A 1 150 ? 12.000 -0.539 -10.311 1.00 96.62 150 CYS A O 1
ATOM 1129 N N . ILE A 1 151 ? 9.820 -0.571 -9.796 1.00 94.69 151 ILE A N 1
ATOM 1130 C CA . ILE A 1 151 ? 9.336 -1.106 -11.069 1.00 94.69 151 ILE A CA 1
ATOM 1131 C C . ILE A 1 151 ? 7.923 -0.589 -11.347 1.00 94.69 151 ILE A C 1
ATOM 1133 O O . ILE A 1 151 ? 7.166 -0.273 -10.435 1.00 94.69 151 ILE A O 1
ATOM 1137 N N . CYS A 1 152 ? 7.535 -0.571 -12.623 1.00 90.94 152 CYS A N 1
ATOM 1138 C CA . CYS A 1 152 ? 6.141 -0.352 -13.001 1.00 90.94 152 CYS A CA 1
ATOM 1139 C C . CYS A 1 152 ? 5.264 -1.529 -12.542 1.00 90.94 152 CYS A C 1
ATOM 1141 O O . CYS A 1 152 ? 5.657 -2.694 -12.654 1.00 90.94 152 CYS A O 1
ATOM 1143 N N . ASP A 1 153 ? 4.049 -1.222 -12.097 1.00 83.62 153 ASP A N 1
ATOM 1144 C CA . ASP A 1 153 ? 3.015 -2.171 -11.677 1.00 83.62 153 ASP A CA 1
ATOM 1145 C C . ASP A 1 153 ? 2.627 -3.178 -12.777 1.00 83.62 153 ASP A C 1
ATOM 1147 O O . ASP A 1 153 ? 2.259 -4.314 -12.476 1.00 83.62 153 ASP A O 1
ATOM 1151 N N . SER A 1 154 ? 2.828 -2.828 -14.053 1.00 89.06 154 SER A N 1
ATOM 1152 C CA . SER A 1 154 ? 2.677 -3.758 -15.186 1.00 89.06 154 SER A CA 1
ATOM 1153 C C . SER A 1 154 ? 3.599 -4.987 -15.122 1.00 89.06 154 SER A C 1
ATOM 1155 O O . SER A 1 154 ? 3.319 -5.991 -15.773 1.00 89.06 154 SER A O 1
ATOM 1157 N N . ARG A 1 155 ? 4.683 -4.939 -14.334 1.00 87.06 155 ARG A N 1
ATOM 1158 C CA . ARG A 1 155 ? 5.667 -6.027 -14.169 1.00 87.06 155 ARG A CA 1
ATOM 1159 C C . ARG A 1 155 ? 5.524 -6.802 -12.859 1.00 87.06 155 ARG A C 1
ATOM 1161 O O . ARG A 1 155 ? 6.418 -7.543 -12.465 1.00 87.06 155 ARG A O 1
ATOM 1168 N N . MET A 1 156 ? 4.396 -6.654 -12.175 1.00 84.19 156 MET A N 1
ATOM 1169 C CA . MET A 1 156 ? 4.133 -7.277 -10.876 1.00 84.19 156 MET A CA 1
ATOM 1170 C C . MET A 1 156 ? 4.277 -8.812 -10.872 1.00 84.19 156 MET A C 1
ATOM 1172 O O . MET A 1 156 ? 4.697 -9.395 -9.872 1.00 84.19 156 MET A O 1
ATOM 1176 N N . GLU A 1 157 ? 3.970 -9.481 -11.985 1.00 84.38 157 GLU A N 1
ATOM 1177 C CA . GLU A 1 157 ? 4.099 -10.942 -12.124 1.00 84.38 157 GLU A CA 1
ATOM 1178 C C . GLU A 1 157 ? 5.541 -11.447 -11.953 1.00 84.38 157 GLU A C 1
ATOM 1180 O O . GLU A 1 157 ? 5.747 -12.617 -11.627 1.00 84.38 157 GLU A O 1
ATOM 1185 N N . ASP A 1 158 ? 6.531 -10.567 -12.124 1.00 85.00 158 ASP A N 1
ATOM 1186 C CA . ASP A 1 158 ? 7.947 -10.893 -11.956 1.00 85.00 158 ASP A CA 1
ATOM 1187 C C . ASP A 1 158 ? 8.328 -11.062 -10.472 1.00 85.00 158 ASP A C 1
ATOM 1189 O O . ASP A 1 158 ? 9.314 -11.733 -10.162 1.00 85.00 158 ASP A O 1
ATOM 1193 N N . ILE A 1 159 ? 7.574 -10.448 -9.550 1.00 85.50 159 ILE A N 1
ATOM 1194 C CA . ILE A 1 159 ? 7.951 -10.337 -8.130 1.00 85.50 159 ILE A CA 1
ATOM 1195 C C . ILE A 1 159 ? 6.999 -11.057 -7.171 1.00 85.50 159 ILE A C 1
ATOM 1197 O O . ILE A 1 159 ? 7.396 -11.391 -6.051 1.00 85.50 159 ILE A O 1
ATOM 1201 N N . ILE A 1 160 ? 5.751 -11.302 -7.580 1.00 84.12 160 ILE A N 1
ATOM 1202 C CA . ILE A 1 160 ? 4.758 -11.953 -6.726 1.00 84.12 160 ILE A CA 1
ATOM 1203 C C . ILE A 1 160 ? 4.771 -13.471 -6.957 1.00 84.12 160 ILE A C 1
ATOM 1205 O O . ILE A 1 160 ? 4.670 -13.917 -8.101 1.00 84.12 160 ILE A O 1
ATOM 1209 N N . PRO A 1 161 ? 4.843 -14.296 -5.892 1.00 83.12 161 PRO A N 1
ATOM 1210 C CA . PRO A 1 161 ? 4.748 -15.747 -6.018 1.00 83.12 161 PRO A CA 1
ATOM 1211 C C . PRO A 1 161 ? 3.446 -16.184 -6.702 1.00 83.12 161 PRO A C 1
ATOM 1213 O O . PRO A 1 161 ? 2.360 -15.740 -6.333 1.00 83.12 161 PRO A O 1
ATOM 1216 N N . LYS A 1 162 ? 3.549 -17.104 -7.669 1.00 76.75 162 LYS A N 1
ATOM 1217 C CA . LYS A 1 162 ? 2.417 -17.540 -8.509 1.00 76.75 162 LYS A CA 1
ATOM 1218 C C . LYS A 1 162 ? 1.297 -18.255 -7.745 1.00 76.75 162 LYS A C 1
ATOM 1220 O O . LYS A 1 162 ? 0.170 -18.281 -8.225 1.00 76.75 162 LYS A O 1
ATOM 1225 N N . ASP A 1 163 ? 1.597 -18.791 -6.565 1.00 76.69 163 ASP A N 1
ATOM 1226 C CA . ASP A 1 163 ? 0.655 -19.565 -5.748 1.00 76.69 163 ASP A CA 1
ATOM 1227 C C . ASP A 1 163 ? 0.002 -18.741 -4.621 1.00 76.69 163 ASP A C 1
ATOM 1229 O O . ASP A 1 163 ? -0.708 -19.289 -3.776 1.00 76.69 163 ASP A O 1
ATOM 1233 N N . SER A 1 164 ? 0.230 -17.423 -4.582 1.00 69.19 164 SER A N 1
ATOM 1234 C CA . SER A 1 164 ? -0.348 -16.541 -3.564 1.00 69.19 164 SER A CA 1
ATOM 1235 C C . SER A 1 164 ? -1.682 -15.939 -4.032 1.00 69.19 164 SER A C 1
ATOM 1237 O O . SER A 1 164 ? -1.729 -15.347 -5.110 1.00 69.19 164 SER A O 1
ATOM 1239 N N . PRO A 1 165 ? -2.768 -16.003 -3.236 1.00 74.12 165 PRO A N 1
ATOM 1240 C CA . PRO A 1 165 ? -3.934 -15.155 -3.462 1.00 74.12 165 PRO A CA 1
ATOM 1241 C C . PRO A 1 165 ? -3.552 -13.696 -3.169 1.00 74.12 165 PRO A C 1
ATOM 1243 O O . PRO A 1 165 ? -3.072 -13.383 -2.080 1.00 74.12 165 PRO A O 1
ATOM 1246 N N . VAL A 1 166 ? -3.725 -12.811 -4.153 1.00 80.69 166 VAL A N 1
ATOM 1247 C CA . VAL A 1 166 ? -3.243 -11.420 -4.098 1.00 80.69 166 VAL A CA 1
ATOM 1248 C C . VAL A 1 166 ? -4.413 -10.453 -4.134 1.00 80.69 166 VAL A C 1
ATOM 1250 O O . VAL A 1 166 ? -5.258 -10.534 -5.028 1.00 80.69 166 VAL A O 1
ATOM 1253 N N . ARG A 1 167 ? -4.416 -9.484 -3.218 1.00 81.88 167 ARG A N 1
ATOM 1254 C CA . ARG A 1 167 ? -5.297 -8.311 -3.277 1.00 81.88 167 ARG A CA 1
ATOM 1255 C C . ARG A 1 167 ? -4.489 -7.091 -3.703 1.00 81.88 167 ARG A C 1
ATOM 1257 O O . ARG A 1 167 ? -3.347 -6.925 -3.282 1.00 81.88 167 ARG A O 1
ATOM 1264 N N . ARG A 1 168 ? -5.065 -6.258 -4.566 1.00 76.88 168 ARG A N 1
ATOM 1265 C CA . ARG A 1 168 ? -4.377 -5.118 -5.184 1.00 76.88 168 ARG A CA 1
ATOM 1266 C C . ARG A 1 168 ? -5.190 -3.855 -4.962 1.00 76.88 168 ARG A C 1
ATOM 1268 O O . ARG A 1 168 ? -6.422 -3.923 -4.976 1.00 76.88 168 ARG A O 1
ATOM 1275 N N . ARG A 1 169 ? -4.484 -2.752 -4.768 1.00 76.38 169 ARG A N 1
ATOM 1276 C CA . ARG A 1 169 ? -5.029 -1.404 -4.750 1.00 76.38 169 ARG A CA 1
ATOM 1277 C C . ARG A 1 169 ? -4.661 -0.687 -6.040 1.00 76.38 169 ARG A C 1
ATOM 1279 O O . ARG A 1 169 ? -3.491 -0.833 -6.454 1.00 76.38 169 ARG A O 1
#